Protein AF-A0A932HWP9-F1 (afdb_monomer_lite)

Radius of gyration: 22.04 Å; chains: 1; bounding box: 56×14×59 Å

Organism: Tectimicrobiota bacterium (NCBI:txid2528274)

Secondary structure (DSSP, 8-state):
-HHHHHHHHHHHHHHHHHHHHHHHHHHHHHHHT-TT--HHHHHHHHHHHHHHHHHHHHHHHHHHHHHHHHHHHHHHHHHHHHHHHHT--

pLDDT: mean 79.47, std 12.04, range [43.88, 93.19]

Sequence (89 aa):
MATGELRRILKVFGVAATDFADEAARIQERAAGLPGASAEEVAALLRDLCELLADVEEKFGEAGRAIETIKRALLSAVGQGAKGRAGLG

Structure (mmCIF, N/CA/C/O backbone):
data_AF-A0A932HWP9-F1
#
_entry.id   AF-A0A932HWP9-F1
#
loop_
_atom_site.group_PDB
_atom_site.id
_atom_site.type_symbol
_atom_site.label_atom_id
_atom_site.label_alt_id
_atom_site.label_comp_id
_atom_site.label_asym_id
_atom_site.label_entity_id
_atom_site.label_seq_id
_atom_site.pdbx_PDB_ins_code
_atom_site.Cartn_x
_atom_site.Cartn_y
_atom_site.Cartn_z
_atom_site.occupancy
_atom_site.B_iso_or_equiv
_atom_site.auth_seq_id
_atom_site.auth_comp_id
_atom_site.auth_asym_id
_atom_site.auth_atom_id
_atom_site.pdbx_PDB_model_num
ATOM 1 N N . MET A 1 1 ? 13.792 -6.071 -26.259 1.00 49.00 1 MET A N 1
ATOM 2 C CA . MET A 1 1 ? 13.400 -6.910 -25.102 1.00 49.00 1 MET A CA 1
ATOM 3 C C . MET A 1 1 ? 13.049 -6.103 -23.840 1.00 49.00 1 MET A C 1
ATOM 5 O O . MET A 1 1 ? 12.135 -6.518 -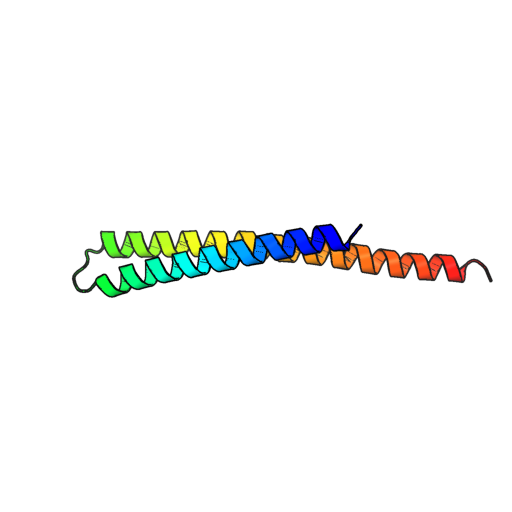23.149 1.00 49.00 1 MET A O 1
ATOM 9 N N . ALA A 1 2 ? 13.639 -4.926 -23.572 1.00 54.25 2 ALA A N 1
ATOM 10 C CA . ALA A 1 2 ? 13.411 -4.155 -22.330 1.00 54.25 2 ALA A CA 1
ATOM 11 C C . ALA A 1 2 ? 11.985 -3.586 -22.091 1.00 54.25 2 ALA A C 1
ATOM 13 O O . ALA A 1 2 ? 11.593 -3.349 -20.952 1.00 54.25 2 ALA A O 1
ATOM 14 N N . THR A 1 3 ? 11.176 -3.366 -23.132 1.00 61.72 3 THR A N 1
ATOM 15 C CA . THR A 1 3 ? 9.846 -2.731 -23.007 1.00 61.72 3 THR A CA 1
ATOM 16 C C . THR A 1 3 ? 8.749 -3.656 -22.475 1.00 61.72 3 THR A C 1
ATOM 18 O O . THR A 1 3 ? 7.804 -3.179 -21.849 1.00 61.72 3 THR A O 1
ATOM 21 N N . GLY A 1 4 ? 8.851 -4.968 -22.710 1.00 71.56 4 GLY A N 1
ATOM 22 C CA . GLY A 1 4 ? 7.848 -5.937 -22.249 1.00 71.56 4 GLY A CA 1
ATOM 23 C C . GLY A 1 4 ? 7.936 -6.209 -20.748 1.00 71.56 4 GLY A C 1
ATOM 24 O O . GLY A 1 4 ? 6.917 -6.324 -20.071 1.00 71.56 4 GLY A O 1
ATOM 25 N N . GLU A 1 5 ? 9.158 -6.248 -20.226 1.00 68.62 5 GLU A N 1
ATOM 26 C CA . GLU A 1 5 ? 9.446 -6.530 -18.821 1.00 68.62 5 GLU A CA 1
ATOM 27 C C . GLU A 1 5 ? 9.065 -5.346 -17.925 1.00 68.62 5 GLU A C 1
ATOM 29 O O . GLU A 1 5 ? 8.312 -5.519 -16.969 1.00 68.62 5 GLU A O 1
ATOM 34 N N . LEU A 1 6 ? 9.426 -4.119 -18.325 1.00 68.31 6 LEU A N 1
ATOM 35 C CA . LEU A 1 6 ? 8.989 -2.899 -17.640 1.00 68.31 6 LEU A CA 1
ATOM 36 C C . LEU A 1 6 ? 7.458 -2.756 -17.636 1.00 68.31 6 LEU A C 1
ATOM 38 O O . LEU A 1 6 ? 6.870 -2.414 -16.615 1.00 68.31 6 LEU A O 1
ATOM 42 N N . ARG A 1 7 ? 6.785 -3.069 -18.753 1.00 74.81 7 ARG A N 1
ATOM 43 C CA . ARG A 1 7 ? 5.315 -3.024 -18.830 1.00 74.81 7 ARG A CA 1
ATOM 44 C C . ARG A 1 7 ? 4.654 -4.047 -17.902 1.00 74.81 7 ARG A C 1
ATOM 46 O O . ARG A 1 7 ? 3.626 -3.740 -17.307 1.00 74.81 7 ARG A O 1
ATOM 53 N N . ARG A 1 8 ? 5.222 -5.251 -17.778 1.00 75.69 8 ARG A N 1
ATOM 54 C CA . ARG A 1 8 ? 4.724 -6.283 -16.855 1.00 75.69 8 ARG A CA 1
ATOM 55 C C . ARG A 1 8 ? 4.877 -5.833 -15.403 1.00 75.69 8 ARG A C 1
ATOM 57 O O . ARG A 1 8 ? 3.912 -5.935 -14.656 1.00 75.69 8 ARG A O 1
ATOM 64 N N . ILE A 1 9 ? 6.040 -5.285 -15.050 1.00 71.50 9 ILE A N 1
ATOM 65 C CA . ILE A 1 9 ? 6.327 -4.726 -13.724 1.00 71.50 9 ILE A CA 1
ATOM 66 C C . ILE A 1 9 ? 5.301 -3.639 -13.386 1.00 71.50 9 ILE A C 1
ATOM 68 O O . ILE A 1 9 ? 4.575 -3.773 -12.408 1.00 71.50 9 ILE A O 1
ATOM 72 N N . LEU A 1 10 ? 5.139 -2.628 -14.246 1.00 73.25 10 LEU A N 1
ATOM 73 C CA . LEU A 1 10 ? 4.175 -1.540 -14.032 1.00 73.25 10 LEU A CA 1
ATOM 74 C C . LEU A 1 10 ? 2.725 -2.031 -13.889 1.00 73.25 10 LEU A C 1
ATOM 76 O O . LEU A 1 10 ? 1.958 -1.458 -13.122 1.00 73.25 10 LEU A O 1
ATOM 80 N N . LYS A 1 11 ? 2.343 -3.100 -14.598 1.00 78.50 11 LYS A N 1
ATOM 81 C CA . LYS A 1 11 ? 1.007 -3.693 -14.473 1.00 78.50 11 LYS A CA 1
ATOM 82 C C . LYS A 1 11 ? 0.800 -4.376 -13.118 1.00 78.50 11 LYS A C 1
ATOM 84 O O . LYS A 1 11 ? -0.261 -4.204 -12.532 1.00 78.50 11 LYS A O 1
ATOM 89 N N . VAL A 1 12 ? 1.794 -5.121 -12.627 1.00 75.44 12 VAL A N 1
ATOM 90 C CA . VAL A 1 12 ? 1.756 -5.730 -11.283 1.00 75.44 12 VAL A CA 1
ATOM 91 C C . VAL A 1 12 ? 1.670 -4.641 -10.211 1.00 75.44 12 VAL A C 1
ATOM 93 O O . VAL A 1 12 ? 0.867 -4.767 -9.294 1.00 75.44 12 VAL A O 1
ATOM 96 N N . PHE A 1 13 ? 2.399 -3.534 -10.385 1.00 75.38 13 PHE A N 1
ATOM 97 C CA . PHE A 1 13 ? 2.298 -2.371 -9.499 1.00 75.38 13 PHE A CA 1
ATOM 98 C C . PHE A 1 13 ? 0.920 -1.728 -9.496 1.00 75.38 13 PHE A C 1
ATOM 100 O O . PHE A 1 13 ? 0.411 -1.408 -8.430 1.00 75.38 13 PHE A O 1
ATOM 107 N N . GLY A 1 14 ? 0.312 -1.557 -10.670 1.00 76.56 14 GLY A N 1
ATOM 108 C CA . GLY A 1 14 ? -1.036 -1.004 -10.768 1.00 76.56 14 GLY A CA 1
ATOM 109 C C . GLY A 1 14 ? -2.068 -1.844 -10.015 1.00 76.56 14 GLY A C 1
ATOM 110 O O . GLY A 1 14 ? -2.869 -1.281 -9.283 1.00 76.56 14 GLY A O 1
ATOM 111 N N . VAL A 1 15 ? -2.013 -3.175 -10.152 1.00 78.81 15 VAL A N 1
ATOM 112 C CA . VAL A 1 15 ? -2.926 -4.091 -9.443 1.00 78.81 15 VAL A CA 1
ATOM 113 C C . VAL A 1 15 ? -2.690 -4.039 -7.934 1.00 78.81 15 VAL A C 1
ATOM 115 O O . VAL A 1 15 ? -3.628 -3.778 -7.194 1.00 78.81 15 VAL A O 1
ATOM 118 N N . ALA A 1 16 ? -1.437 -4.173 -7.486 1.00 80.06 16 ALA A N 1
ATOM 119 C CA . ALA A 1 16 ? -1.111 -4.115 -6.061 1.00 80.06 16 ALA A CA 1
ATOM 120 C C . ALA A 1 16 ? -1.520 -2.774 -5.423 1.00 80.06 16 ALA A C 1
ATOM 122 O O . ALA A 1 16 ? -2.045 -2.750 -4.318 1.00 80.06 16 ALA A O 1
ATOM 123 N N . ALA A 1 17 ? -1.333 -1.653 -6.130 1.00 79.06 17 ALA A N 1
ATOM 124 C CA . ALA A 1 17 ? -1.751 -0.336 -5.653 1.00 79.06 17 ALA A CA 1
ATOM 125 C C . ALA A 1 17 ? -3.274 -0.230 -5.464 1.00 79.06 17 ALA A C 1
ATOM 127 O O . ALA A 1 17 ? -3.722 0.403 -4.510 1.00 79.06 17 ALA A O 1
ATOM 128 N N . THR A 1 18 ? -4.060 -0.835 -6.361 1.00 85.19 18 THR A N 1
ATOM 129 C CA . THR A 1 18 ? -5.520 -0.908 -6.223 1.00 85.19 18 THR A CA 1
ATOM 130 C C . THR A 1 18 ? -5.918 -1.793 -5.045 1.00 85.19 18 THR A C 1
ATOM 132 O O . THR A 1 18 ? -6.704 -1.349 -4.216 1.00 85.19 18 THR A O 1
ATOM 135 N N . ASP A 1 19 ? -5.317 -2.977 -4.911 1.00 87.62 19 ASP A N 1
ATOM 136 C CA . ASP A 1 19 ? -5.618 -3.907 -3.816 1.00 87.62 19 ASP A CA 1
ATOM 137 C C . ASP A 1 19 ? -5.330 -3.276 -2.438 1.00 87.62 19 ASP A C 1
ATOM 139 O O . ASP A 1 19 ? -6.149 -3.359 -1.524 1.00 87.62 19 ASP A O 1
ATOM 143 N N . PHE A 1 20 ? -4.202 -2.569 -2.295 1.00 87.38 20 PHE A N 1
ATOM 144 C CA . PHE A 1 20 ? -3.867 -1.853 -1.060 1.00 87.38 20 PHE A CA 1
ATOM 145 C C . PHE A 1 20 ? -4.823 -0.693 -0.758 1.00 87.38 20 PHE A C 1
ATOM 147 O O . PHE A 1 20 ? -5.127 -0.439 0.408 1.00 87.38 20 PHE A O 1
ATOM 154 N N . ALA A 1 21 ? -5.298 0.019 -1.784 1.00 83.75 21 ALA A N 1
ATOM 155 C CA . ALA A 1 21 ? -6.265 1.099 -1.608 1.00 83.75 21 ALA A CA 1
ATOM 156 C C . ALA A 1 21 ? -7.630 0.566 -1.145 1.00 83.75 21 ALA A C 1
ATOM 158 O O . ALA A 1 21 ? -8.237 1.148 -0.244 1.00 83.75 21 ALA A O 1
ATOM 159 N N . ASP A 1 22 ? -8.077 -0.556 -1.712 1.00 90.56 22 ASP A N 1
ATOM 160 C CA . ASP A 1 22 ? -9.313 -1.223 -1.306 1.00 90.56 22 ASP A CA 1
ATOM 161 C C . ASP A 1 22 ? -9.220 -1.738 0.140 1.00 90.56 22 ASP A C 1
ATOM 163 O O . ASP A 1 22 ? -10.157 -1.566 0.921 1.00 90.56 22 ASP A O 1
ATOM 167 N N . GLU A 1 23 ? -8.084 -2.320 0.536 1.00 88.25 23 GLU A N 1
ATOM 168 C CA . GLU A 1 23 ? -7.881 -2.803 1.908 1.00 88.25 23 GLU A CA 1
ATOM 169 C C . GLU A 1 23 ? -7.790 -1.646 2.917 1.00 88.25 23 GLU A C 1
ATOM 171 O O . GLU A 1 23 ? -8.416 -1.692 3.979 1.00 88.25 23 GLU A O 1
ATOM 176 N N . ALA A 1 24 ? -7.114 -0.548 2.563 1.00 86.81 24 ALA A N 1
ATOM 177 C CA . ALA A 1 24 ? -7.093 0.665 3.379 1.00 86.81 24 ALA A CA 1
ATOM 178 C C . ALA A 1 24 ? -8.505 1.247 3.573 1.00 86.81 24 ALA A C 1
ATOM 180 O O . ALA A 1 24 ? -8.851 1.659 4.683 1.00 86.81 24 ALA A O 1
ATOM 181 N N . ALA A 1 25 ? -9.342 1.233 2.529 1.00 87.94 25 ALA A N 1
ATOM 182 C CA . ALA A 1 25 ? -10.733 1.671 2.617 1.00 87.94 25 ALA A CA 1
ATOM 183 C C . ALA A 1 25 ? -11.555 0.782 3.568 1.00 87.94 25 ALA A C 1
ATOM 185 O O . ALA A 1 25 ? -12.297 1.303 4.400 1.00 87.94 25 ALA A O 1
ATOM 186 N N . ARG A 1 26 ? -11.369 -0.545 3.532 1.00 88.81 26 ARG A N 1
ATOM 187 C CA . ARG A 1 26 ? -12.029 -1.474 4.471 1.00 88.81 26 ARG A CA 1
ATOM 188 C C . ARG A 1 26 ? -11.601 -1.246 5.917 1.00 88.81 26 ARG A C 1
ATOM 190 O O . ARG A 1 26 ? -12.442 -1.259 6.816 1.00 88.81 26 ARG A O 1
ATOM 197 N N . ILE A 1 27 ? -10.307 -1.027 6.159 1.00 88.25 27 ILE A N 1
ATOM 198 C CA . ILE A 1 27 ? -9.793 -0.699 7.497 1.00 88.25 27 ILE A CA 1
ATOM 199 C C . ILE A 1 27 ? -10.383 0.634 7.971 1.00 88.25 27 ILE A C 1
ATOM 201 O O . ILE A 1 27 ? -10.805 0.739 9.123 1.00 88.25 27 ILE A O 1
ATOM 205 N N . GLN A 1 28 ? -10.484 1.630 7.088 1.00 85.44 28 GLN A N 1
ATOM 206 C CA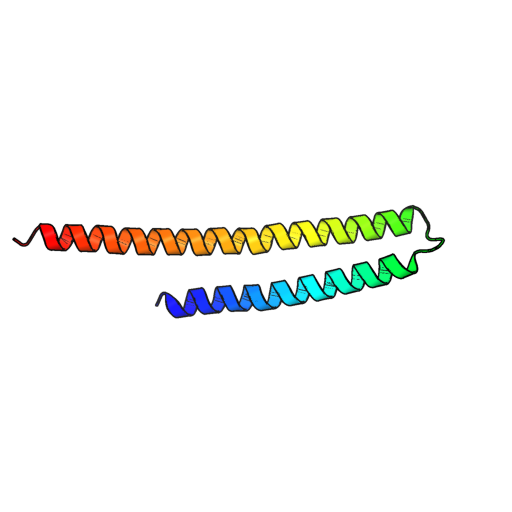 . GLN A 1 28 ? -11.102 2.919 7.396 1.00 85.44 28 GLN A CA 1
ATOM 207 C C . GLN A 1 28 ? -12.593 2.784 7.746 1.00 85.44 28 GLN A C 1
ATOM 209 O O . GLN A 1 28 ? -13.042 3.381 8.725 1.00 85.44 28 GLN A O 1
ATOM 214 N N . GLU A 1 29 ? -13.358 1.986 6.997 1.00 88.25 29 GLU A N 1
ATOM 215 C CA . GLU A 1 29 ? -14.769 1.698 7.295 1.00 88.25 29 GLU A CA 1
ATOM 216 C C . GLU A 1 29 ? -14.933 0.998 8.649 1.00 88.25 29 GLU A C 1
ATOM 218 O O . GLU A 1 29 ? -15.765 1.405 9.463 1.00 88.25 29 GLU A O 1
ATOM 223 N N . ARG A 1 30 ? -14.096 -0.008 8.936 1.00 83.69 30 ARG A N 1
ATOM 224 C CA . ARG A 1 30 ? -14.071 -0.688 10.241 1.00 83.69 30 ARG A CA 1
ATOM 225 C C . ARG A 1 30 ? -13.738 0.287 11.368 1.00 83.69 30 ARG A C 1
ATOM 227 O O . ARG A 1 30 ? -14.405 0.265 12.397 1.00 83.69 30 ARG A O 1
ATOM 234 N N . ALA A 1 31 ? -12.759 1.169 11.163 1.00 82.94 31 ALA A N 1
ATOM 235 C CA . ALA A 1 31 ? -12.369 2.182 12.138 1.00 82.94 31 ALA A CA 1
ATOM 236 C C . ALA A 1 31 ? -13.491 3.201 12.413 1.00 82.94 31 ALA A C 1
ATOM 238 O O . ALA A 1 31 ? -13.687 3.607 13.558 1.00 82.94 31 ALA A O 1
ATOM 239 N N . ALA A 1 32 ? -14.268 3.582 11.394 1.00 83.19 32 ALA A N 1
ATOM 240 C CA . ALA A 1 32 ? -15.417 4.476 11.548 1.00 83.19 32 ALA A CA 1
ATOM 241 C C . ALA A 1 32 ? -16.551 3.859 12.395 1.00 83.19 32 ALA A C 1
ATOM 243 O O . ALA A 1 32 ? -17.322 4.592 13.014 1.00 83.19 32 ALA A O 1
ATOM 244 N N . GLY A 1 33 ? -16.628 2.525 12.455 1.00 80.00 33 GLY A N 1
ATOM 245 C CA . GLY A 1 33 ? -17.576 1.769 13.277 1.00 80.00 33 GLY A CA 1
ATOM 246 C C . GLY A 1 33 ? -17.161 1.561 14.739 1.00 80.00 33 GLY A C 1
ATOM 247 O O . GLY A 1 33 ? -17.915 0.946 15.487 1.00 80.00 33 GLY A O 1
ATOM 248 N N . LEU A 1 34 ? -16.002 2.077 15.171 1.00 79.19 34 LEU A N 1
ATOM 249 C CA . LEU A 1 34 ? -15.464 1.873 16.524 1.00 79.19 34 LEU A CA 1
ATOM 250 C C . LEU A 1 34 ? -16.004 2.745 17.687 1.00 79.19 34 LEU A C 1
ATOM 252 O O . LEU A 1 34 ? -15.431 2.635 18.777 1.00 79.19 34 LEU A O 1
ATOM 256 N N . PRO A 1 35 ? -17.032 3.618 17.594 1.00 74.62 35 PRO A N 1
ATOM 257 C CA . PRO A 1 35 ? -17.534 4.292 1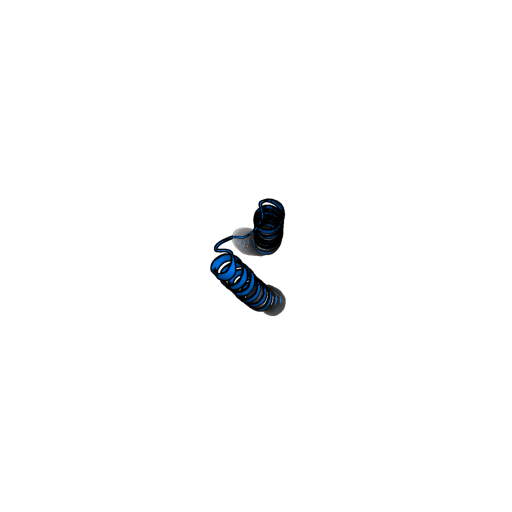8.794 1.00 74.62 35 PRO A CA 1
ATOM 258 C C . PRO A 1 35 ? -18.001 3.278 19.859 1.00 74.62 35 PRO A C 1
ATOM 260 O O . PRO A 1 35 ? -19.033 2.634 19.700 1.00 74.62 35 PRO A O 1
ATOM 263 N N . GLY A 1 36 ? -17.239 3.144 20.951 1.00 77.12 36 GLY A N 1
ATOM 264 C CA . GLY A 1 36 ? -17.490 2.167 22.022 1.00 77.12 36 GLY A CA 1
ATOM 265 C C . GLY A 1 36 ? -16.717 0.844 21.914 1.00 77.12 36 GLY A C 1
ATOM 266 O O . GLY A 1 36 ? -16.987 -0.059 22.701 1.00 77.12 36 GLY A O 1
ATOM 267 N N . ALA A 1 37 ? -15.769 0.730 20.981 1.00 80.81 37 ALA A N 1
ATOM 268 C CA . ALA A 1 37 ? -14.947 -0.464 20.796 1.00 80.81 37 ALA A CA 1
ATOM 269 C C . ALA A 1 37 ? -13.972 -0.727 21.955 1.00 80.81 37 ALA A C 1
ATOM 271 O O . ALA A 1 37 ? -13.489 0.200 22.617 1.00 80.81 37 ALA A O 1
ATOM 272 N N . SER A 1 38 ? -13.653 -2.002 22.180 1.00 86.31 38 SER A N 1
ATOM 273 C CA . SER A 1 38 ? -12.685 -2.425 23.190 1.00 86.31 38 SER A CA 1
ATOM 274 C C . SER A 1 38 ? -11.251 -2.062 22.792 1.00 86.31 38 SER A C 1
ATOM 276 O O . SER A 1 38 ? -10.921 -1.845 21.622 1.00 86.31 38 SER A O 1
ATOM 278 N N . ALA A 1 39 ? -10.356 -2.031 23.782 1.00 87.44 39 ALA A N 1
ATOM 279 C CA . ALA A 1 39 ? -8.930 -1.852 23.527 1.00 87.44 39 ALA A CA 1
ATOM 280 C C . ALA A 1 39 ? -8.357 -2.968 22.632 1.00 87.44 39 ALA A C 1
ATOM 282 O O . ALA A 1 39 ? -7.471 -2.689 21.824 1.00 87.44 39 ALA A O 1
ATOM 283 N N . GLU A 1 40 ? -8.865 -4.205 22.729 1.00 88.94 40 GLU A N 1
ATOM 284 C CA . GLU A 1 40 ? -8.454 -5.289 21.830 1.00 88.94 40 GLU A CA 1
ATOM 285 C C . GLU A 1 40 ? -8.879 -5.037 20.380 1.00 88.94 40 GLU A C 1
ATOM 287 O O . GLU A 1 40 ? -8.087 -5.276 19.471 1.00 88.94 40 GLU A O 1
ATOM 292 N N . GLU A 1 41 ? -10.091 -4.526 20.151 1.00 85.19 41 GLU A N 1
ATOM 293 C CA . GLU A 1 41 ? -10.598 -4.230 18.804 1.00 85.19 41 GLU A CA 1
ATOM 294 C C . GLU A 1 41 ? -9.785 -3.117 18.131 1.00 85.19 41 GLU A C 1
ATOM 296 O O . GLU A 1 41 ? -9.394 -3.237 16.967 1.00 85.19 41 GLU A O 1
ATOM 301 N N . VAL A 1 42 ? -9.451 -2.067 18.888 1.00 87.00 42 VAL A N 1
ATOM 302 C CA . VAL A 1 42 ? -8.563 -0.992 18.421 1.00 87.00 42 VAL A CA 1
ATOM 303 C C . VAL A 1 42 ? -7.155 -1.530 18.137 1.00 87.00 42 VAL A C 1
ATOM 305 O O . VAL A 1 42 ? -6.569 -1.208 17.103 1.00 87.00 42 VAL A O 1
ATOM 308 N N . ALA A 1 43 ? -6.605 -2.374 19.016 1.00 89.12 43 ALA A N 1
ATOM 309 C CA . ALA A 1 43 ? -5.274 -2.955 18.836 1.00 89.12 43 ALA A CA 1
ATOM 310 C C . ALA A 1 43 ? -5.195 -3.910 17.633 1.00 89.12 43 ALA A C 1
ATOM 312 O O . ALA A 1 43 ? -4.156 -3.976 16.975 1.00 89.12 43 ALA A O 1
ATOM 313 N N . ALA A 1 44 ? -6.272 -4.639 17.334 1.00 88.31 44 ALA A N 1
ATOM 314 C CA . ALA A 1 44 ? -6.361 -5.482 16.146 1.00 88.31 44 ALA A CA 1
ATOM 315 C C . ALA A 1 44 ? -6.338 -4.633 14.867 1.00 88.31 44 ALA A C 1
ATOM 317 O O . ALA A 1 44 ? -5.512 -4.874 13.997 1.00 88.31 44 ALA A O 1
ATOM 318 N N . LEU A 1 45 ? -7.149 -3.573 14.796 1.00 87.50 45 LEU A N 1
ATOM 319 C CA . LEU A 1 45 ? -7.158 -2.670 13.638 1.00 87.50 45 LEU A CA 1
ATOM 320 C C . LEU A 1 45 ? -5.827 -1.942 13.426 1.00 87.50 45 LEU A C 1
ATOM 322 O O . LEU A 1 45 ? -5.393 -1.778 12.288 1.00 87.50 45 LEU A O 1
ATOM 326 N N . LEU A 1 46 ? -5.151 -1.536 14.503 1.00 89.06 46 LEU A N 1
ATOM 327 C CA . LEU A 1 46 ? -3.808 -0.956 14.406 1.00 89.06 46 LEU A CA 1
ATOM 328 C C . LEU A 1 46 ? -2.785 -1.956 13.861 1.00 89.06 46 LEU A C 1
ATOM 330 O O . LEU A 1 46 ? -1.881 -1.562 13.130 1.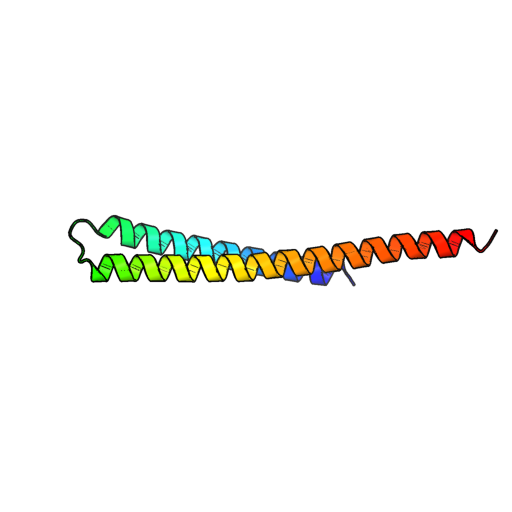00 89.06 46 LEU A O 1
ATOM 334 N N . ARG A 1 47 ? -2.918 -3.239 14.204 1.00 93.00 47 ARG A N 1
ATOM 335 C CA . ARG A 1 47 ? -2.057 -4.294 13.668 1.00 93.00 47 ARG A CA 1
ATOM 336 C C . ARG A 1 47 ? -2.307 -4.504 12.179 1.00 93.00 47 ARG A C 1
ATOM 338 O O . ARG A 1 47 ? -1.343 -4.448 11.426 1.00 93.00 47 ARG A O 1
ATOM 345 N N . ASP A 1 48 ? -3.572 -4.638 11.777 1.00 89.75 48 ASP A N 1
ATOM 346 C CA . ASP A 1 48 ? -3.974 -4.775 10.371 1.00 89.75 48 ASP A CA 1
ATOM 347 C C . ASP A 1 48 ? -3.410 -3.607 9.532 1.00 89.75 48 ASP A C 1
ATOM 349 O O . ASP A 1 48 ? -2.855 -3.807 8.453 1.00 89.75 48 ASP A O 1
ATOM 353 N N . LEU A 1 49 ? -3.474 -2.375 10.057 1.00 89.56 49 LEU A N 1
ATOM 354 C CA . LEU A 1 49 ? -2.921 -1.186 9.399 1.00 89.56 49 LEU A CA 1
ATOM 355 C C . LEU A 1 49 ? -1.385 -1.231 9.280 1.00 89.56 49 LEU A C 1
ATOM 357 O O . LEU A 1 49 ? -0.836 -0.862 8.243 1.00 89.56 49 LEU A O 1
ATOM 361 N N . CYS A 1 50 ? -0.686 -1.656 10.336 1.00 92.19 50 CYS A N 1
ATOM 362 C CA . CYS A 1 50 ? 0.774 -1.780 10.330 1.00 92.19 50 CYS A CA 1
ATOM 363 C C . CYS A 1 50 ? 1.260 -2.860 9.354 1.00 92.19 50 CYS A C 1
ATOM 365 O O . CYS A 1 50 ? 2.265 -2.653 8.678 1.00 92.19 50 CYS A O 1
ATOM 367 N N . GLU A 1 51 ? 0.559 -3.991 9.274 1.00 93.19 51 GLU A N 1
ATOM 368 C CA . GLU A 1 51 ? 0.859 -5.069 8.326 1.00 93.19 51 GLU A CA 1
ATOM 369 C C . GLU A 1 51 ? 0.648 -4.594 6.883 1.00 93.19 51 GLU A C 1
ATOM 371 O O . GLU A 1 51 ? 1.560 -4.700 6.064 1.00 93.19 51 GLU A O 1
ATOM 376 N N . LEU A 1 52 ? -0.489 -3.942 6.605 1.00 90.12 52 LEU A N 1
ATOM 377 C CA . LEU A 1 52 ? -0.762 -3.347 5.296 1.00 90.12 52 LEU A CA 1
ATOM 378 C C . LEU A 1 52 ? 0.314 -2.327 4.889 1.00 90.12 52 LEU A C 1
ATOM 380 O O . LEU A 1 52 ? 0.755 -2.308 3.741 1.00 90.12 52 LEU A O 1
ATOM 384 N N . LEU A 1 53 ? 0.760 -1.482 5.824 1.00 88.81 53 LEU A N 1
ATOM 385 C CA . LEU A 1 53 ? 1.820 -0.509 5.561 1.00 88.81 53 LEU A CA 1
ATOM 386 C C . LEU A 1 53 ? 3.155 -1.191 5.225 1.00 88.81 53 LEU A C 1
ATOM 388 O O . LEU A 1 53 ? 3.828 -0.770 4.284 1.00 88.81 53 LEU A O 1
ATOM 392 N N . ALA A 1 54 ? 3.523 -2.247 5.953 1.00 90.06 54 ALA A N 1
ATOM 393 C CA . ALA A 1 54 ? 4.750 -2.995 5.693 1.00 90.06 54 ALA A CA 1
ATOM 394 C C . ALA A 1 54 ? 4.736 -3.647 4.298 1.00 90.06 54 ALA A C 1
ATOM 396 O O . ALA A 1 54 ? 5.726 -3.563 3.567 1.00 90.06 54 ALA A O 1
ATOM 397 N N . ASP A 1 55 ? 3.600 -4.221 3.896 1.00 88.06 55 ASP A N 1
ATOM 398 C CA . ASP A 1 55 ? 3.428 -4.829 2.573 1.00 88.06 55 ASP A CA 1
ATOM 399 C C . ASP A 1 55 ? 3.532 -3.793 1.443 1.00 88.06 55 ASP A C 1
ATOM 401 O O . ASP A 1 55 ? 4.178 -4.035 0.414 1.00 88.06 55 ASP A O 1
ATOM 405 N N . VAL A 1 56 ? 2.944 -2.607 1.642 1.00 87.00 56 VAL A N 1
ATOM 406 C CA . VAL A 1 56 ? 3.075 -1.467 0.723 1.00 87.00 56 VAL A CA 1
ATOM 407 C C . VAL A 1 56 ? 4.549 -1.082 0.578 1.00 87.00 56 VAL A C 1
ATOM 409 O O . VAL A 1 56 ? 5.077 -1.032 -0.538 1.00 87.00 56 VAL A O 1
ATOM 412 N N . GLU A 1 57 ? 5.247 -0.838 1.685 1.00 88.75 57 GLU A N 1
ATOM 413 C CA . GLU A 1 57 ? 6.657 -0.442 1.666 1.00 88.75 57 GLU A CA 1
ATOM 414 C C . GLU A 1 57 ? 7.546 -1.481 0.973 1.00 88.75 57 GLU A C 1
ATOM 416 O O . GLU A 1 57 ? 8.404 -1.120 0.157 1.00 88.75 57 GLU A O 1
ATOM 421 N N . GLU A 1 58 ? 7.318 -2.769 1.239 1.00 87.56 58 GLU A N 1
ATOM 422 C CA . GLU A 1 58 ? 8.064 -3.853 0.609 1.00 87.56 58 GLU A CA 1
ATOM 423 C C . GLU A 1 58 ? 7.873 -3.835 -0.912 1.00 87.56 58 GLU A C 1
ATOM 425 O O . GLU A 1 58 ? 8.852 -3.731 -1.663 1.00 87.56 58 GLU A O 1
ATOM 430 N N . LYS A 1 59 ? 6.619 -3.887 -1.378 1.00 83.44 59 LYS A N 1
ATOM 431 C CA . LYS A 1 59 ? 6.304 -4.017 -2.806 1.00 83.44 59 LYS A CA 1
ATOM 432 C C . LYS A 1 59 ? 6.759 -2.795 -3.589 1.00 83.44 59 LYS A C 1
ATOM 434 O O . LYS A 1 59 ? 7.452 -2.934 -4.601 1.00 83.44 59 LYS A O 1
ATOM 439 N N . PHE A 1 60 ? 6.436 -1.586 -3.129 1.00 83.81 60 PHE A N 1
ATOM 440 C CA . PHE A 1 60 ? 6.887 -0.366 -3.806 1.00 83.81 60 PHE A CA 1
ATOM 441 C C . PHE A 1 60 ? 8.414 -0.196 -3.731 1.00 83.81 60 PHE A C 1
ATOM 443 O O . PHE A 1 60 ? 9.031 0.283 -4.690 1.00 83.81 60 PHE A O 1
ATOM 450 N N . GLY A 1 61 ? 9.053 -0.667 -2.656 1.00 87.31 61 GLY A N 1
ATOM 451 C CA . GLY A 1 61 ? 10.508 -0.737 -2.544 1.00 87.31 61 GLY A CA 1
ATOM 452 C C . GLY A 1 61 ? 11.149 -1.670 -3.579 1.00 87.31 61 GLY A C 1
ATOM 453 O O . GLY A 1 61 ? 12.145 -1.304 -4.212 1.00 87.31 61 GLY A O 1
ATOM 454 N N . GLU A 1 62 ? 10.578 -2.856 -3.801 1.00 84.75 62 GLU A N 1
ATOM 455 C CA . GLU A 1 62 ? 11.001 -3.788 -4.858 1.00 84.75 62 GLU A CA 1
ATOM 456 C C . GLU A 1 62 ? 10.872 -3.164 -6.254 1.00 84.75 62 GLU A C 1
ATOM 458 O O . GLU A 1 62 ? 11.811 -3.257 -7.053 1.00 84.75 62 GLU A O 1
ATOM 463 N N . ALA A 1 63 ? 9.769 -2.449 -6.515 1.00 80.94 63 ALA A N 1
ATOM 464 C CA . ALA A 1 63 ? 9.563 -1.656 -7.734 1.00 80.94 63 ALA A CA 1
ATOM 465 C C . ALA A 1 63 ? 10.733 -0.723 -8.000 1.00 80.94 63 ALA A C 1
ATOM 467 O O . ALA A 1 63 ? 11.336 -0.740 -9.076 1.00 80.94 63 ALA A O 1
ATOM 468 N N . GLY A 1 64 ? 11.031 0.110 -6.998 1.00 85.75 64 GLY A N 1
ATOM 469 C CA . GLY A 1 64 ? 12.033 1.154 -7.092 1.00 85.75 64 GLY A CA 1
ATOM 470 C C . GLY A 1 64 ? 13.402 0.562 -7.396 1.00 85.75 64 GL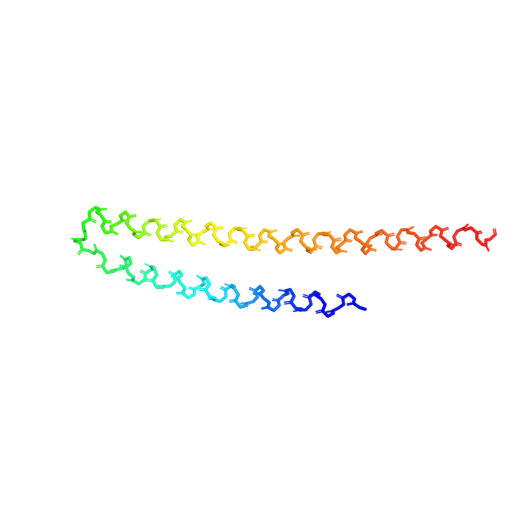Y A C 1
ATOM 471 O O . GLY A 1 64 ? 14.093 1.041 -8.296 1.00 85.75 64 GLY A O 1
ATOM 472 N N . ARG A 1 65 ? 13.765 -0.540 -6.723 1.00 87.31 65 ARG A N 1
ATOM 473 C CA . ARG A 1 65 ? 15.025 -1.262 -6.965 1.00 87.31 65 ARG A CA 1
ATOM 474 C C . ARG A 1 65 ? 15.108 -1.844 -8.378 1.00 87.31 65 ARG A C 1
ATOM 476 O O . ARG A 1 65 ? 16.158 -1.737 -9.018 1.00 87.31 65 ARG A O 1
ATOM 483 N N . ALA A 1 66 ? 14.024 -2.427 -8.888 1.00 82.69 66 ALA A N 1
ATOM 484 C CA . ALA A 1 66 ? 13.983 -2.965 -10.246 1.00 82.69 66 ALA A CA 1
ATOM 485 C C . ALA A 1 66 ? 14.126 -1.853 -11.301 1.00 82.69 66 ALA A C 1
ATOM 487 O O . ALA A 1 66 ? 14.954 -1.960 -12.209 1.00 82.69 66 ALA A O 1
ATOM 488 N N . ILE A 1 67 ? 13.386 -0.749 -11.146 1.00 83.69 67 ILE A N 1
ATOM 489 C CA . ILE A 1 67 ? 13.474 0.426 -12.027 1.00 83.69 67 ILE A CA 1
ATOM 490 C C . ILE A 1 67 ? 14.888 1.016 -12.001 1.00 83.69 67 ILE A C 1
ATOM 492 O O . ILE A 1 67 ? 15.453 1.309 -13.056 1.00 83.69 67 ILE A O 1
ATOM 496 N N . GLU A 1 68 ? 15.494 1.146 -10.821 1.00 87.88 68 GLU A N 1
ATOM 497 C CA . GLU A 1 68 ? 16.856 1.661 -10.669 1.00 87.88 68 GLU A CA 1
ATOM 498 C C . GLU A 1 68 ? 17.890 0.758 -11.353 1.00 87.88 68 GLU A C 1
ATOM 500 O O . GLU A 1 68 ? 18.797 1.248 -12.031 1.00 87.88 68 GLU A O 1
ATOM 505 N N . THR A 1 69 ? 17.731 -0.561 -11.233 1.00 87.88 69 THR A N 1
ATOM 506 C CA . THR A 1 69 ? 18.586 -1.545 -11.913 1.00 87.88 69 THR A CA 1
ATOM 507 C C . THR A 1 69 ? 18.495 -1.393 -13.431 1.00 87.88 69 THR A C 1
ATOM 509 O O . THR A 1 69 ? 19.523 -1.304 -14.107 1.00 87.88 69 THR A O 1
ATOM 512 N N . ILE A 1 70 ? 17.277 -1.273 -13.969 1.00 84.44 70 ILE A N 1
ATOM 513 C CA . ILE A 1 70 ? 17.040 -1.042 -15.401 1.00 84.44 70 ILE A CA 1
ATOM 514 C C . ILE A 1 70 ? 17.670 0.285 -15.842 1.00 84.44 70 ILE A C 1
ATOM 516 O O . ILE A 1 70 ? 18.387 0.323 -16.844 1.00 84.44 70 ILE A O 1
ATOM 520 N N . LYS A 1 71 ? 17.467 1.368 -15.079 1.00 84.81 71 LYS A N 1
ATOM 521 C CA . LYS A 1 71 ? 18.063 2.685 -15.349 1.00 84.81 71 LYS A CA 1
ATOM 522 C C . LYS A 1 71 ? 19.585 2.586 -15.461 1.00 84.81 71 LYS A C 1
ATOM 524 O O . LYS A 1 71 ? 20.167 3.093 -16.419 1.00 84.81 71 LYS A O 1
ATOM 529 N N . ARG A 1 72 ? 20.236 1.902 -14.515 1.00 88.62 72 ARG A N 1
ATOM 530 C CA . ARG A 1 72 ? 21.695 1.701 -14.510 1.00 88.62 72 ARG A CA 1
ATOM 531 C C . ARG A 1 72 ? 22.174 0.893 -15.711 1.00 88.62 72 ARG A C 1
ATOM 533 O O . ARG A 1 72 ? 23.168 1.272 -16.327 1.00 88.62 72 ARG A O 1
ATOM 540 N N . ALA A 1 73 ? 21.461 -0.172 -16.076 1.00 84.81 73 ALA A N 1
ATOM 541 C CA . ALA A 1 73 ? 21.789 -0.976 -17.251 1.00 84.81 73 ALA A CA 1
ATOM 542 C C . ALA A 1 73 ? 21.719 -0.146 -18.546 1.00 84.81 73 ALA A C 1
ATOM 544 O O . ALA A 1 73 ? 22.642 -0.192 -19.361 1.00 84.81 73 ALA A O 1
ATOM 545 N N . LEU A 1 74 ? 20.673 0.674 -18.702 1.00 83.25 74 LEU A N 1
ATOM 546 C CA . LEU A 1 74 ? 20.512 1.564 -19.856 1.00 83.25 74 LEU A CA 1
ATOM 547 C C . LEU A 1 74 ? 21.613 2.633 -19.924 1.00 83.25 74 LEU A C 1
ATOM 549 O O . LEU A 1 74 ? 22.207 2.830 -20.984 1.00 83.25 74 LEU A O 1
ATOM 553 N N . LEU A 1 75 ? 21.935 3.284 -18.800 1.00 83.81 75 LEU A N 1
ATOM 554 C CA . LEU A 1 75 ? 23.022 4.270 -18.732 1.00 83.81 75 LEU A CA 1
ATOM 555 C C . LEU A 1 75 ? 24.384 3.647 -19.078 1.00 83.81 75 LEU A C 1
ATOM 557 O O . LEU A 1 75 ? 25.170 4.250 -19.810 1.00 83.81 75 LEU A O 1
ATOM 561 N N . SER A 1 76 ? 24.649 2.425 -18.605 1.00 87.25 76 SER A N 1
ATOM 562 C CA . SER A 1 76 ? 25.875 1.684 -18.926 1.00 87.25 76 SER A CA 1
ATOM 563 C C . SER A 1 76 ? 25.975 1.370 -20.422 1.00 87.25 76 SER A C 1
ATOM 565 O O . SER A 1 76 ? 27.019 1.604 -21.031 1.00 87.25 76 SER A O 1
ATOM 567 N N . ALA A 1 77 ? 24.880 0.926 -21.049 1.00 80.88 77 ALA A N 1
ATOM 568 C CA . ALA A 1 77 ? 24.842 0.634 -22.482 1.00 80.88 77 ALA A CA 1
ATOM 569 C C . ALA A 1 77 ? 25.139 1.877 -23.344 1.00 80.88 77 ALA A C 1
ATOM 571 O O . ALA A 1 77 ? 25.912 1.799 -24.301 1.00 80.88 77 ALA A O 1
ATOM 572 N N . VAL A 1 78 ? 24.594 3.042 -22.973 1.00 82.75 78 VAL A N 1
ATOM 573 C CA . VAL A 1 78 ? 24.899 4.319 -23.644 1.00 82.75 78 VAL A CA 1
ATOM 574 C C . VAL A 1 78 ? 26.373 4.700 -23.462 1.00 82.75 78 VAL A C 1
ATOM 576 O O . VAL A 1 78 ? 27.043 5.063 -24.430 1.00 82.75 78 VAL A O 1
ATOM 579 N N . GLY A 1 79 ? 26.907 4.563 -22.244 1.00 73.12 79 GLY A N 1
ATOM 580 C CA . GLY A 1 79 ? 28.310 4.863 -21.945 1.00 73.12 79 GLY A CA 1
ATOM 581 C C . GLY A 1 79 ? 29.309 3.962 -22.686 1.00 73.12 79 GLY A C 1
ATOM 582 O O . GLY A 1 79 ? 30.366 4.432 -23.108 1.00 73.12 79 GLY A O 1
ATOM 583 N N . GLN A 1 80 ? 28.978 2.685 -22.896 1.00 63.78 80 GLN A N 1
ATOM 584 C CA . GLN A 1 80 ? 29.798 1.753 -23.680 1.00 63.78 80 GLN A CA 1
ATOM 585 C C . GLN A 1 80 ? 29.703 2.015 -25.190 1.00 63.78 80 GLN A C 1
ATOM 587 O O . GLN A 1 80 ? 30.724 1.990 -25.878 1.00 63.78 80 GLN A O 1
ATOM 592 N N . GLY A 1 81 ? 28.514 2.346 -25.705 1.00 57.09 81 GLY A N 1
ATOM 593 C CA . GLY A 1 81 ? 28.324 2.713 -27.113 1.00 57.09 81 GLY A CA 1
ATOM 594 C C . GLY A 1 81 ? 29.100 3.970 -27.526 1.00 57.09 81 GLY A C 1
ATOM 595 O O . GLY A 1 81 ? 29.613 4.042 -28.643 1.00 57.09 81 GLY A O 1
ATOM 596 N N . ALA A 1 82 ? 29.260 4.934 -26.613 1.00 54.91 82 ALA A N 1
ATOM 597 C CA . ALA A 1 82 ? 30.086 6.123 -26.836 1.00 54.91 82 ALA A CA 1
ATOM 598 C C . ALA A 1 82 ? 31.590 5.795 -26.924 1.00 54.91 82 ALA A C 1
ATOM 600 O O . ALA A 1 82 ? 32.288 6.331 -27.784 1.00 54.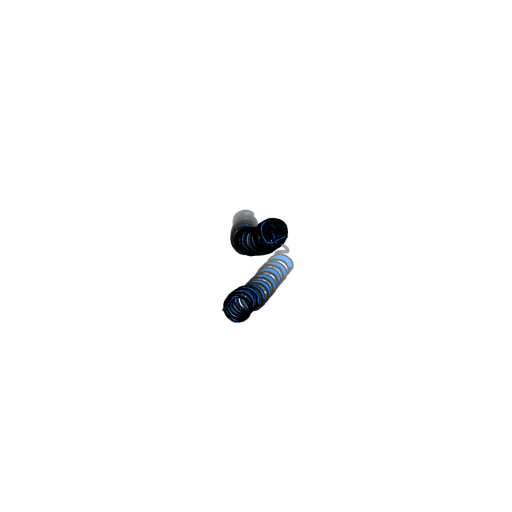91 82 ALA A O 1
ATOM 601 N N . LYS A 1 83 ? 32.089 4.871 -26.090 1.00 55.78 83 LYS A N 1
ATOM 602 C CA . LYS A 1 83 ? 33.498 4.433 -26.122 1.00 55.78 83 LYS A CA 1
ATOM 603 C C . LYS A 1 83 ? 33.829 3.579 -27.348 1.00 55.78 83 LYS A C 1
ATOM 605 O O . LYS A 1 83 ? 34.910 3.728 -27.903 1.00 55.78 83 LYS A O 1
ATOM 610 N N . GLY A 1 84 ? 32.894 2.746 -27.811 1.00 51.34 84 GLY A N 1
ATOM 611 C CA . GLY A 1 84 ? 33.064 1.956 -29.037 1.00 51.34 84 GLY A CA 1
ATOM 612 C C . GLY A 1 84 ? 33.136 2.802 -30.316 1.00 51.34 84 GLY A C 1
ATOM 613 O O . GLY A 1 84 ? 33.821 2.422 -31.259 1.00 51.34 84 GLY A O 1
ATOM 614 N N . ARG A 1 85 ? 32.484 3.974 -30.346 1.00 50.41 85 ARG A N 1
ATOM 615 C CA . ARG A 1 85 ? 32.568 4.925 -31.473 1.00 50.41 85 ARG A CA 1
ATOM 616 C C . ARG A 1 85 ? 33.816 5.809 -31.452 1.00 50.41 85 ARG A C 1
ATOM 618 O O . ARG A 1 85 ? 34.254 6.232 -32.513 1.00 50.41 85 ARG A O 1
ATOM 625 N N . ALA A 1 86 ? 34.388 6.075 -30.280 1.00 55.00 86 ALA A N 1
ATOM 626 C CA . ALA A 1 86 ? 35.585 6.908 -30.143 1.00 55.00 86 ALA A CA 1
ATOM 627 C C . ALA A 1 86 ? 36.902 6.185 -30.501 1.00 55.00 86 ALA A C 1
ATOM 629 O O . ALA A 1 86 ? 37.930 6.840 -30.611 1.00 55.00 86 ALA A O 1
ATOM 630 N N . GLY A 1 87 ? 36.887 4.856 -30.674 1.00 50.78 87 GLY A N 1
ATOM 631 C CA . GLY A 1 87 ? 38.064 4.041 -31.020 1.00 50.78 87 GLY A CA 1
ATOM 632 C C . GLY A 1 87 ? 38.155 3.599 -32.488 1.00 50.78 87 GLY A C 1
ATOM 633 O O . GLY A 1 87 ? 38.955 2.722 -32.794 1.00 50.78 87 GLY A O 1
ATOM 634 N N . LEU A 1 88 ? 37.318 4.147 -33.377 1.00 51.47 88 LEU A N 1
ATOM 635 C CA . LEU A 1 88 ? 37.295 3.839 -34.820 1.00 51.47 88 LEU A CA 1
ATOM 636 C C . LEU A 1 88 ? 37.615 5.066 -35.701 1.00 51.47 88 LEU A C 1
ATOM 638 O O . LEU A 1 88 ? 37.237 5.091 -36.871 1.00 51.47 88 LEU A O 1
ATOM 642 N N . GLY A 1 89 ? 38.267 6.085 -35.134 1.00 43.88 89 GLY A N 1
ATOM 643 C CA . GLY A 1 89 ? 38.746 7.277 -35.842 1.00 43.88 89 GLY A CA 1
ATOM 644 C C . GLY A 1 89 ? 40.261 7.312 -35.917 1.00 43.88 89 GLY A C 1
ATOM 645 O O . GLY A 1 89 ? 40.885 6.959 -34.892 1.00 43.88 89 GLY A O 1
#

Foldseek 3Di:
DVPVVLVVLVVVVVVLVVVLVVQVVVLVVQVVVCPPHDPVSVVVSVVSVVVSVVVVCVSVVVSVVVVVVVVVVVVVVVVVVVVVVVPPD